Protein AF-A0A4V5MRR2-F1 (afdb_monomer_lite)

Organism: NCBI:txid2571148

pLDDT: mean 79.52, std 16.12, range [27.53, 94.06]

Secondary structure (DSSP, 8-state):
-----------TTSTTT-TT-EEEEEEEETTT--HHHHHHHHHHH-TT-SEEEEEE-TTS-EEEEEEETTTEEE-TTT-HHHHHHHHHHHHSS---GGG--HHHHHHHHHHHH-SEEEEEEEE-

Foldseek 3Di:
DDQLPEDQDDDPVVCVVCVPKDKDWDKDFLQPDDDQRLQQLLQSLQPPFNYKYQDADPVQHGDFIATPPVRDTGDCQPPLVSQQSSCCRQVVDGDDSVQRHPNSSSVSSCVRANRMDIDIGMDD

Sequence (124 aa):
MPPAHAVTSYPLHIQSFHPNLRAVEKEWDTEQLDGPYLDFVLACLTDAFDKVVLAHDAALKPAFVIVRPLGLIWDPRHNPEQAKLAVKCIAGCECEEHDLDIKALRNLVRSRMGPVCSIPAYEH

Radius of gyration: 14.65 Å; chains: 1; bounding box: 32×31×38 Å

Structure (mmCIF, N/CA/C/O backbone):
data_AF-A0A4V5MRR2-F1
#
_entry.id   AF-A0A4V5MRR2-F1
#
loop_
_atom_site.group_PDB
_atom_site.id
_atom_site.type_symbol
_atom_site.label_atom_id
_atom_site.label_alt_id
_atom_site.label_comp_id
_atom_site.label_asym_id
_atom_site.label_entity_id
_atom_site.label_seq_id
_atom_site.pdbx_PDB_ins_code
_atom_site.Cartn_x
_atom_site.Cartn_y
_atom_site.Cartn_z
_atom_site.occupancy
_atom_site.B_iso_or_equiv
_atom_site.auth_seq_id
_atom_site.auth_comp_id
_atom_site.auth_asym_id
_atom_site.auth_atom_id
_atom_site.pdbx_PDB_model_num
ATOM 1 N N . MET A 1 1 ? -16.280 -11.540 3.129 1.00 28.30 1 MET A N 1
ATOM 2 C CA . MET A 1 1 ? -15.965 -10.927 1.820 1.00 28.30 1 MET A CA 1
ATOM 3 C C . MET A 1 1 ? -14.687 -11.577 1.313 1.00 28.30 1 MET A C 1
ATOM 5 O O . MET A 1 1 ? -13.845 -11.872 2.157 1.00 28.30 1 MET A O 1
ATOM 9 N N . PRO A 1 2 ? -14.562 -11.915 0.018 1.00 27.53 2 PRO A N 1
ATOM 10 C CA . PRO A 1 2 ? -13.304 -12.446 -0.499 1.00 27.53 2 PRO A CA 1
ATOM 11 C C . PRO A 1 2 ? -12.219 -11.357 -0.395 1.00 27.53 2 PRO A C 1
ATOM 13 O O . PRO A 1 2 ? -12.561 -10.176 -0.477 1.00 27.53 2 PRO A O 1
ATOM 16 N N . PRO A 1 3 ? -10.943 -11.718 -0.174 1.00 38.91 3 PRO A N 1
ATOM 17 C CA . PRO A 1 3 ? -9.866 -10.737 -0.130 1.00 38.91 3 PRO A CA 1
ATOM 18 C C . PRO A 1 3 ? -9.756 -10.040 -1.490 1.00 38.91 3 PRO A C 1
ATOM 20 O O . PRO A 1 3 ? -9.870 -10.691 -2.531 1.00 38.91 3 PRO A O 1
ATOM 23 N N . ALA A 1 4 ? -9.526 -8.726 -1.484 1.00 44.03 4 ALA A N 1
ATOM 24 C CA . ALA A 1 4 ? -9.116 -8.008 -2.682 1.00 44.03 4 ALA A CA 1
ATOM 25 C C . ALA A 1 4 ? -7.838 -8.680 -3.201 1.00 44.03 4 ALA A C 1
ATOM 27 O O . ALA A 1 4 ? -6.786 -8.625 -2.565 1.00 44.03 4 ALA A O 1
ATOM 28 N N . HIS A 1 5 ? -7.935 -9.402 -4.316 1.00 43.78 5 HIS A N 1
ATOM 29 C CA . HIS A 1 5 ? -6.772 -10.055 -4.898 1.00 43.78 5 HIS A CA 1
ATOM 30 C C . HIS A 1 5 ? -5.836 -8.957 -5.413 1.00 43.78 5 HIS A C 1
ATOM 32 O O . HIS A 1 5 ? -6.134 -8.289 -6.406 1.00 43.78 5 HIS A O 1
ATOM 38 N N . ALA A 1 6 ? -4.714 -8.748 -4.719 1.00 50.38 6 ALA A N 1
ATOM 39 C CA . ALA A 1 6 ? -3.629 -7.910 -5.200 1.00 50.38 6 ALA A CA 1
ATOM 40 C C . ALA A 1 6 ? -3.146 -8.485 -6.535 1.00 50.38 6 ALA A C 1
ATOM 42 O O . ALA A 1 6 ? -2.621 -9.596 -6.598 1.00 50.38 6 ALA A O 1
ATOM 43 N N . VAL A 1 7 ? -3.367 -7.750 -7.624 1.00 46.62 7 VAL A N 1
ATOM 44 C CA . VAL A 1 7 ? -2.897 -8.176 -8.939 1.00 46.62 7 VAL A CA 1
ATOM 45 C C . VAL A 1 7 ? -1.606 -7.437 -9.217 1.00 46.62 7 VAL A C 1
ATOM 47 O O . VAL A 1 7 ? -1.606 -6.268 -9.604 1.00 46.62 7 VAL A O 1
ATOM 50 N N . THR A 1 8 ? -0.501 -8.155 -9.085 1.00 50.03 8 THR A N 1
ATOM 51 C CA . THR A 1 8 ? 0.798 -7.773 -9.637 1.00 50.03 8 THR A CA 1
ATOM 52 C C . THR A 1 8 ? 0.788 -8.055 -11.129 1.00 50.03 8 THR A C 1
ATOM 54 O O . THR A 1 8 ? 1.416 -8.979 -11.639 1.00 50.03 8 THR A O 1
ATOM 57 N N . SER A 1 9 ? -0.039 -7.315 -11.867 1.00 43.97 9 SER A N 1
ATOM 58 C CA . SER A 1 9 ? -0.091 -7.495 -13.312 1.00 43.97 9 SER A CA 1
ATOM 59 C C . SER A 1 9 ? 1.233 -7.031 -13.897 1.00 43.97 9 SER A C 1
ATOM 61 O O . SER A 1 9 ? 1.516 -5.834 -13.896 1.00 43.97 9 SER A O 1
ATOM 63 N N . TYR A 1 10 ? 1.997 -7.984 -14.426 1.00 49.28 10 TYR A N 1
ATOM 64 C CA . TYR A 1 10 ? 3.094 -7.746 -15.350 1.00 49.28 10 TYR A CA 1
ATOM 65 C C . TYR A 1 10 ? 2.601 -6.850 -16.494 1.00 49.28 10 TYR A C 1
ATOM 67 O O . TYR A 1 10 ? 1.714 -7.264 -17.249 1.00 49.28 10 TYR A O 1
ATOM 75 N N . PRO A 1 11 ? 3.139 -5.636 -16.680 1.00 46.94 11 PRO A N 1
ATOM 76 C CA . PRO A 1 11 ? 2.921 -4.917 -17.922 1.00 46.94 11 PRO A CA 1
ATOM 77 C C . PRO A 1 11 ? 3.536 -5.747 -19.058 1.00 46.94 11 PRO A C 1
ATOM 79 O O . PRO A 1 11 ? 4.714 -6.096 -19.002 1.00 46.94 11 PRO A O 1
ATOM 82 N N . LEU A 1 12 ? 2.752 -6.057 -20.096 1.00 44.06 12 LEU A N 1
ATOM 83 C CA . LEU A 1 12 ? 3.159 -6.864 -21.263 1.00 44.06 12 LEU A CA 1
ATOM 84 C C . LEU A 1 12 ? 4.488 -6.410 -21.906 1.00 44.06 12 LEU A C 1
ATOM 86 O O . LEU A 1 12 ? 5.210 -7.229 -22.462 1.00 44.06 12 LEU A O 1
ATOM 90 N N . HIS A 1 13 ? 4.848 -5.129 -21.782 1.00 45.84 13 HIS A N 1
ATOM 91 C CA . HIS A 1 13 ? 6.105 -4.576 -22.295 1.00 45.84 13 HIS A CA 1
ATOM 92 C C . HIS A 1 13 ? 7.367 -5.003 -21.520 1.00 45.84 13 HIS A C 1
ATOM 94 O O . HIS A 1 13 ? 8.463 -4.865 -22.055 1.00 45.84 13 HIS A O 1
ATOM 100 N N . ILE A 1 14 ? 7.255 -5.524 -20.293 1.00 49.47 14 ILE A N 1
ATOM 101 C CA . ILE A 1 14 ? 8.419 -5.882 -19.458 1.00 49.47 14 ILE A CA 1
ATOM 102 C C . ILE A 1 14 ? 9.016 -7.241 -19.855 1.00 49.47 14 ILE A C 1
ATOM 104 O O . ILE A 1 14 ? 10.224 -7.431 -19.726 1.00 49.47 14 ILE A O 1
ATOM 108 N N . GLN A 1 15 ? 8.227 -8.157 -20.429 1.00 49.66 15 GLN A N 1
ATOM 109 C CA . GLN A 1 15 ? 8.714 -9.486 -20.836 1.00 49.66 15 GLN A CA 1
ATOM 110 C C . GLN A 1 15 ? 9.807 -9.431 -21.915 1.00 49.66 15 GLN A C 1
ATOM 112 O O . GLN A 1 15 ? 10.695 -10.279 -21.924 1.00 49.66 15 GLN A O 1
ATOM 117 N N . SER A 1 16 ? 9.789 -8.425 -22.794 1.00 54.06 16 SER A N 1
ATOM 118 C CA . SER A 1 16 ? 10.821 -8.251 -23.825 1.00 54.06 16 SER A CA 1
ATOM 119 C C . SER A 1 16 ? 12.124 -7.630 -23.307 1.00 54.06 16 SER A C 1
ATOM 121 O O . SER A 1 16 ? 13.163 -7.835 -23.927 1.00 54.06 16 SER A O 1
ATOM 123 N N . PHE A 1 17 ? 12.094 -6.898 -22.186 1.00 57.12 17 PHE A N 1
ATOM 124 C CA . PHE A 1 17 ? 13.279 -6.236 -21.615 1.00 57.12 17 PHE A CA 1
ATOM 125 C C . PHE A 1 17 ? 13.870 -6.974 -20.401 1.00 57.12 17 PHE A C 1
ATOM 127 O O . PHE A 1 17 ? 15.073 -6.889 -20.172 1.00 57.12 17 PHE A O 1
ATOM 134 N N . HIS A 1 18 ? 13.063 -7.737 -19.654 1.00 64.25 18 HIS A N 1
ATOM 135 C CA . HIS A 1 18 ? 13.493 -8.480 -18.464 1.00 64.25 18 HIS A CA 1
ATOM 136 C C . HIS A 1 18 ? 13.036 -9.954 -18.542 1.00 64.25 18 HIS A C 1
ATOM 138 O O . HIS A 1 18 ? 12.099 -10.352 -17.849 1.00 64.25 18 HIS A O 1
ATOM 144 N N . PRO A 1 19 ? 13.689 -10.796 -19.367 1.00 64.38 19 PRO A N 1
ATOM 145 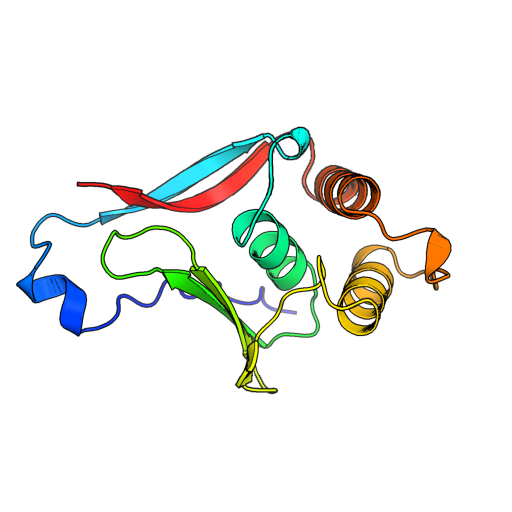C CA . PRO A 1 19 ? 13.245 -12.170 -19.636 1.00 64.38 19 PRO A CA 1
ATOM 146 C C . PRO A 1 19 ? 13.311 -13.111 -18.420 1.00 64.38 19 PRO A C 1
ATOM 148 O O . PRO A 1 19 ? 12.624 -14.128 -18.401 1.00 64.38 19 PRO A O 1
ATOM 151 N N . ASN A 1 20 ? 14.102 -12.768 -17.397 1.00 72.06 20 ASN A N 1
ATOM 152 C CA . ASN A 1 20 ? 14.234 -13.548 -16.160 1.00 72.06 20 ASN A CA 1
ATOM 153 C C . ASN A 1 20 ? 13.429 -12.976 -14.986 1.00 72.06 20 ASN A C 1
ATOM 155 O O . ASN A 1 20 ? 13.552 -13.477 -13.874 1.00 72.06 20 ASN A O 1
ATOM 159 N N . LEU A 1 21 ? 12.610 -11.942 -15.208 1.00 71.12 21 LEU A N 1
ATOM 160 C CA . LEU A 1 21 ? 11.910 -11.282 -14.114 1.00 71.12 21 LEU A CA 1
ATOM 161 C C . LEU A 1 21 ? 10.855 -12.184 -13.476 1.00 71.12 21 LEU A C 1
ATOM 163 O O . LEU A 1 21 ? 9.935 -12.664 -14.146 1.00 71.12 21 LEU A O 1
ATOM 167 N N . ARG A 1 22 ? 10.941 -12.358 -12.160 1.00 74.19 22 ARG A N 1
ATOM 168 C CA . ARG A 1 22 ? 9.981 -13.136 -11.371 1.00 74.19 22 ARG A CA 1
ATOM 169 C C . ARG A 1 22 ? 9.305 -12.238 -10.350 1.00 74.19 22 ARG A C 1
ATOM 171 O O . ARG A 1 22 ? 9.954 -11.413 -9.716 1.00 74.19 22 ARG A O 1
ATOM 178 N N . ALA A 1 23 ? 7.995 -12.403 -10.209 1.00 73.12 23 ALA A N 1
ATOM 179 C CA . ALA A 1 23 ? 7.261 -11.837 -9.095 1.00 73.12 23 ALA A CA 1
ATOM 180 C C . ALA A 1 23 ? 7.524 -12.719 -7.875 1.00 73.12 23 ALA A C 1
ATOM 182 O O . ALA A 1 23 ? 7.352 -13.940 -7.938 1.00 73.12 23 ALA A O 1
ATOM 183 N N . VAL A 1 24 ? 7.954 -12.094 -6.791 1.00 77.38 24 VAL A N 1
ATOM 184 C CA . VAL A 1 24 ? 8.207 -12.742 -5.506 1.00 77.38 24 VAL A CA 1
ATOM 185 C C . VAL A 1 24 ? 7.456 -11.989 -4.418 1.00 77.38 24 VAL A C 1
ATOM 187 O O . VAL A 1 24 ? 7.185 -10.796 -4.555 1.00 77.38 24 VAL A O 1
ATOM 190 N N . GLU A 1 25 ? 7.122 -12.670 -3.330 1.00 78.50 25 GLU A N 1
ATOM 191 C CA . GLU A 1 25 ? 6.696 -11.995 -2.107 1.00 78.50 25 GLU A CA 1
ATOM 192 C C . GLU A 1 25 ? 7.921 -11.738 -1.240 1.00 78.50 25 GLU A C 1
ATOM 194 O O . GLU A 1 25 ? 8.716 -12.646 -0.988 1.00 78.50 25 GLU A O 1
ATOM 199 N N . LYS A 1 26 ? 8.084 -10.489 -0.806 1.00 82.69 26 LYS A N 1
ATOM 200 C CA . LYS A 1 26 ? 9.178 -10.084 0.068 1.00 82.69 26 LYS A CA 1
ATOM 201 C C . LYS A 1 26 ? 8.623 -9.526 1.364 1.00 82.69 26 LYS A C 1
ATOM 203 O O . LYS A 1 26 ? 7.654 -8.769 1.358 1.00 82.69 26 LYS A O 1
ATOM 208 N N . GLU A 1 27 ? 9.266 -9.881 2.464 1.00 88.94 27 GLU A N 1
ATOM 209 C CA . GLU A 1 27 ? 8.950 -9.337 3.776 1.00 88.94 27 GLU A CA 1
ATOM 210 C C . GLU A 1 27 ? 9.538 -7.934 3.944 1.00 88.94 27 GLU A C 1
ATOM 212 O O . GLU A 1 27 ? 10.701 -7.677 3.617 1.00 88.94 27 GLU A O 1
ATOM 217 N N . TRP A 1 28 ? 8.720 -7.029 4.471 1.00 88.88 28 TRP A N 1
ATOM 218 C CA . TRP A 1 28 ? 9.071 -5.650 4.778 1.00 88.88 28 TRP A CA 1
ATOM 219 C C . TRP A 1 28 ? 8.738 -5.326 6.230 1.00 88.88 28 TRP A C 1
ATOM 221 O O . TRP A 1 28 ? 7.652 -5.653 6.714 1.00 88.88 28 TRP A O 1
ATOM 231 N N . ASP A 1 29 ? 9.654 -4.627 6.901 1.00 93.00 29 ASP A N 1
ATOM 232 C CA . ASP A 1 29 ? 9.399 -4.016 8.204 1.00 93.00 29 ASP A CA 1
ATOM 233 C C . ASP A 1 29 ? 8.401 -2.862 8.044 1.00 93.00 29 ASP A C 1
ATOM 235 O O . ASP A 1 29 ? 8.647 -1.891 7.322 1.00 93.00 29 ASP A O 1
ATOM 239 N N . THR A 1 30 ? 7.272 -2.973 8.739 1.00 90.62 30 THR A N 1
ATOM 240 C CA . THR A 1 30 ? 6.185 -1.984 8.713 1.00 90.62 30 THR A CA 1
ATOM 241 C C . THR A 1 30 ? 6.615 -0.590 9.172 1.00 90.62 30 THR A C 1
ATOM 243 O O . THR A 1 30 ? 6.043 0.398 8.710 1.00 90.62 30 THR A O 1
ATOM 246 N N . GLU A 1 31 ? 7.642 -0.472 10.020 1.00 89.75 31 GLU A N 1
ATOM 247 C CA . GLU A 1 31 ? 8.176 0.831 10.456 1.00 89.75 31 GLU A CA 1
ATOM 248 C C . GLU A 1 31 ? 8.997 1.534 9.366 1.00 89.75 31 GLU A C 1
ATOM 250 O O . GLU A 1 31 ? 9.137 2.763 9.376 1.00 89.75 31 GLU A O 1
ATOM 255 N N . GLN A 1 32 ? 9.506 0.761 8.406 1.00 89.19 32 GLN A N 1
ATOM 256 C CA . GLN A 1 32 ? 10.347 1.233 7.306 1.00 89.19 32 GLN A CA 1
ATOM 257 C C . GLN A 1 32 ? 9.571 1.391 5.995 1.00 89.19 32 GLN A C 1
ATOM 259 O O . GLN A 1 32 ? 10.142 1.838 5.000 1.00 89.19 32 GLN A O 1
ATOM 264 N N . LEU A 1 33 ? 8.276 1.053 5.979 1.00 89.44 33 LEU A N 1
ATOM 265 C CA . LEU A 1 33 ? 7.433 1.240 4.805 1.00 89.44 33 LEU A CA 1
ATOM 266 C C . LEU A 1 33 ? 7.315 2.714 4.455 1.00 89.44 33 LEU A C 1
ATOM 268 O O . LEU A 1 33 ? 6.802 3.524 5.224 1.00 89.44 33 LEU A O 1
ATOM 272 N N . ASP A 1 34 ? 7.727 3.051 3.248 1.00 88.81 34 ASP A N 1
ATOM 273 C CA . ASP A 1 34 ? 7.613 4.398 2.723 1.00 88.81 34 ASP A CA 1
ATOM 274 C C . ASP A 1 34 ? 7.259 4.357 1.244 1.00 88.81 34 ASP A C 1
ATOM 276 O O . ASP A 1 34 ? 7.238 3.294 0.609 1.00 88.81 34 ASP A O 1
ATOM 280 N N . GLY A 1 35 ? 6.992 5.526 0.679 1.00 91.62 35 GLY A N 1
ATOM 281 C CA . GLY A 1 35 ? 6.751 5.608 -0.745 1.00 91.62 35 GLY A CA 1
ATOM 282 C C . GLY A 1 35 ? 5.477 4.861 -1.162 1.00 91.62 35 GLY A C 1
ATOM 283 O O . GLY A 1 35 ? 4.574 4.620 -0.353 1.00 91.62 35 GLY A O 1
ATOM 284 N N . PRO A 1 36 ? 5.445 4.414 -2.424 1.00 91.44 36 PRO A N 1
ATOM 285 C CA . PRO A 1 36 ? 4.335 3.637 -2.965 1.00 91.44 36 PRO A CA 1
ATOM 286 C C . PRO A 1 36 ? 4.103 2.291 -2.266 1.00 91.44 36 PRO A C 1
ATOM 288 O O . PRO A 1 36 ? 3.020 1.727 -2.396 1.00 91.44 36 PRO A O 1
ATOM 291 N N . TYR A 1 37 ? 5.078 1.761 -1.515 1.00 91.38 37 TYR A N 1
ATOM 292 C CA . TYR A 1 37 ? 4.867 0.544 -0.726 1.00 91.38 37 TYR A CA 1
ATOM 293 C C . TYR A 1 37 ? 3.936 0.787 0.461 1.00 91.38 37 TYR A C 1
ATOM 295 O O . TYR A 1 37 ? 3.041 -0.023 0.701 1.00 91.38 37 TYR A O 1
ATOM 303 N N . LEU A 1 38 ? 4.096 1.912 1.167 1.00 93.56 38 LEU A N 1
ATOM 304 C CA . LEU A 1 38 ? 3.169 2.288 2.235 1.00 93.56 38 LEU A CA 1
ATOM 305 C C . LEU A 1 38 ? 1.756 2.506 1.673 1.00 93.56 38 LEU A C 1
ATOM 307 O O . LEU A 1 38 ? 0.793 1.954 2.204 1.00 93.56 38 LEU A O 1
ATOM 311 N N . ASP A 1 39 ? 1.644 3.235 0.559 1.00 93.75 39 ASP A N 1
ATOM 312 C CA . ASP A 1 39 ? 0.359 3.489 -0.110 1.00 93.75 39 ASP A CA 1
ATOM 313 C C . ASP A 1 39 ? -0.328 2.188 -0.531 1.00 93.75 39 ASP A C 1
ATOM 315 O O . ASP A 1 39 ? -1.544 2.043 -0.394 1.00 93.75 39 ASP A O 1
ATOM 319 N N . PHE A 1 40 ? 0.452 1.224 -1.023 1.00 92.06 40 PHE A N 1
ATOM 320 C CA . PHE A 1 40 ? -0.057 -0.059 -1.488 1.00 92.06 40 PHE A CA 1
ATOM 321 C C . PHE A 1 40 ? -0.626 -0.886 -0.346 1.00 92.06 40 PHE A C 1
ATOM 323 O O . PHE A 1 40 ? -1.727 -1.418 -0.466 1.00 92.06 40 PHE A O 1
ATOM 330 N N . VAL A 1 41 ? 0.091 -0.968 0.776 1.00 92.31 41 VAL A N 1
ATOM 331 C CA . VAL A 1 41 ? -0.398 -1.703 1.946 1.00 92.31 41 VAL A CA 1
ATOM 332 C C . VAL A 1 41 ? -1.656 -1.044 2.505 1.00 92.31 41 VAL A C 1
ATOM 334 O O . VAL A 1 41 ? -2.627 -1.742 2.792 1.00 92.31 41 VAL A O 1
ATOM 337 N N . LEU A 1 42 ? -1.692 0.290 2.578 1.00 93.38 42 LEU A N 1
ATOM 338 C CA . LEU A 1 42 ? -2.902 1.022 2.964 1.00 93.38 42 LEU A CA 1
ATOM 339 C C . LEU A 1 42 ? -4.073 0.716 2.024 1.00 93.38 42 LEU A C 1
ATOM 341 O O . LEU A 1 42 ? -5.178 0.471 2.502 1.00 93.38 42 LEU A O 1
ATOM 345 N N . ALA A 1 43 ? -3.847 0.675 0.709 1.00 92.56 43 ALA A N 1
ATOM 346 C CA . ALA A 1 43 ? -4.883 0.310 -0.255 1.00 92.56 43 ALA A CA 1
ATOM 347 C C . ALA A 1 43 ? -5.369 -1.132 -0.061 1.00 92.56 43 ALA A C 1
ATOM 349 O O . ALA A 1 43 ? -6.569 -1.368 -0.068 1.00 92.56 43 ALA A O 1
ATOM 350 N N . CYS A 1 44 ? -4.467 -2.091 0.155 1.00 89.69 44 CYS A N 1
ATOM 351 C CA . CYS A 1 44 ? -4.832 -3.491 0.393 1.00 89.69 44 CYS A CA 1
ATOM 352 C C . CYS A 1 44 ? -5.628 -3.688 1.693 1.00 89.69 44 CYS A C 1
ATOM 354 O O . CYS A 1 44 ? -6.491 -4.560 1.754 1.00 89.69 44 CYS A O 1
ATOM 356 N N . LEU A 1 45 ? -5.345 -2.889 2.726 1.00 90.88 45 LEU A N 1
ATOM 357 C CA . LEU A 1 45 ? -6.104 -2.888 3.981 1.00 90.88 45 LEU A CA 1
ATOM 358 C C . LEU A 1 45 ? -7.424 -2.112 3.875 1.00 90.88 45 LEU A C 1
ATOM 360 O O . LEU A 1 45 ? -8.321 -2.319 4.690 1.00 90.88 45 LEU A O 1
ATOM 364 N N . THR A 1 46 ? -7.543 -1.225 2.888 1.00 90.38 46 THR A N 1
ATOM 365 C CA . THR A 1 46 ? -8.778 -0.504 2.586 1.00 90.38 46 THR A CA 1
ATOM 366 C C . THR A 1 46 ? -9.699 -1.436 1.803 1.00 90.38 46 THR A C 1
ATOM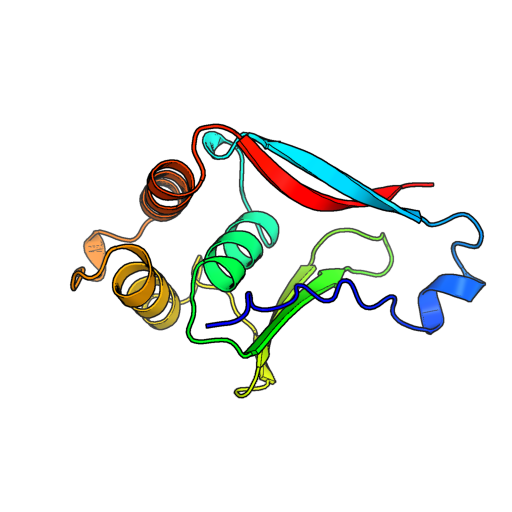 368 O O . THR A 1 46 ? -9.587 -1.595 0.589 1.00 90.38 46 THR A O 1
ATOM 371 N N . ASP A 1 47 ? -10.644 -2.049 2.505 1.00 83.19 47 ASP A N 1
ATOM 372 C CA . ASP A 1 47 ? -11.615 -3.011 1.968 1.00 83.19 47 ASP A CA 1
ATOM 373 C C . ASP A 1 47 ? -12.622 -2.424 0.956 1.00 83.19 47 ASP A C 1
ATOM 375 O O . ASP A 1 47 ? -13.452 -3.150 0.410 1.00 83.19 47 ASP A O 1
ATOM 379 N N . ALA A 1 48 ? -12.526 -1.125 0.660 1.00 84.44 48 ALA A N 1
ATOM 380 C CA . ALA A 1 48 ? -13.339 -0.429 -0.333 1.00 84.44 48 ALA A CA 1
ATOM 381 C C . ALA A 1 48 ? -12.899 -0.670 -1.791 1.00 84.44 48 ALA A C 1
ATOM 383 O O . ALA A 1 48 ? -13.590 -0.225 -2.712 1.00 84.44 48 ALA A O 1
ATOM 384 N N . PHE A 1 49 ? -11.752 -1.320 -2.024 1.00 86.56 49 PHE A N 1
ATOM 385 C CA . PHE A 1 49 ? -11.203 -1.504 -3.368 1.00 86.56 49 PHE A CA 1
ATOM 386 C C . PHE A 1 49 ? -11.315 -2.944 -3.861 1.00 86.56 49 PHE A C 1
ATOM 388 O O . PHE A 1 49 ? -10.775 -3.873 -3.268 1.00 86.56 49 PHE A O 1
ATOM 395 N N . ASP A 1 50 ? -11.922 -3.114 -5.035 1.00 84.94 50 ASP A N 1
ATOM 396 C CA . ASP A 1 50 ? -12.048 -4.423 -5.689 1.00 84.94 50 ASP A CA 1
ATOM 397 C C . ASP A 1 50 ? -10.703 -4.929 -6.227 1.00 84.94 50 ASP A C 1
ATOM 399 O O . ASP A 1 50 ? -10.471 -6.131 -6.374 1.00 84.94 50 ASP A O 1
ATOM 403 N N . LYS A 1 51 ? -9.821 -3.995 -6.598 1.00 84.56 51 LYS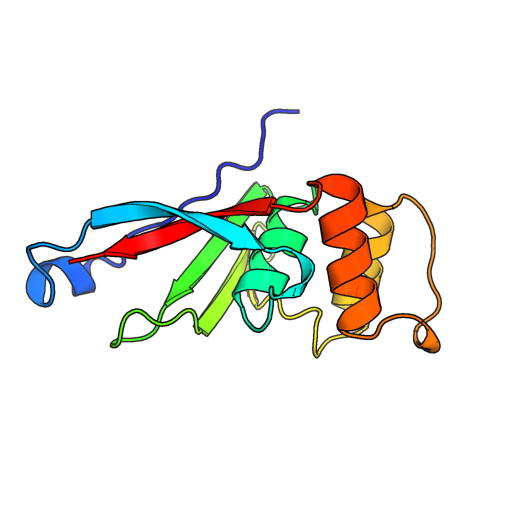 A N 1
ATOM 404 C CA . LYS A 1 51 ? -8.505 -4.290 -7.164 1.00 84.56 51 LYS A CA 1
ATOM 405 C C . LYS A 1 51 ? -7.510 -3.210 -6.779 1.00 84.56 51 LYS A C 1
ATOM 407 O O . LYS A 1 51 ? -7.772 -2.027 -6.998 1.00 84.56 51 LYS A O 1
ATOM 412 N N . VAL A 1 52 ? -6.342 -3.648 -6.324 1.00 86.75 52 VAL A N 1
ATOM 413 C CA . VAL A 1 52 ? -5.184 -2.805 -6.016 1.00 86.75 52 VAL A CA 1
ATOM 414 C C . VAL A 1 52 ? -4.015 -3.236 -6.900 1.00 86.75 52 VAL A C 1
ATOM 416 O O . VAL A 1 52 ? -3.748 -4.432 -7.050 1.00 86.75 52 VAL A O 1
ATOM 419 N N . VAL A 1 53 ? -3.342 -2.267 -7.520 1.00 85.62 53 VAL A N 1
ATOM 420 C CA . VAL A 1 53 ? -2.192 -2.490 -8.406 1.00 85.62 53 VAL A CA 1
ATOM 421 C C . VAL A 1 53 ? -1.037 -1.594 -7.976 1.00 85.62 53 VAL A C 1
ATOM 423 O O . VAL A 1 53 ? -1.181 -0.373 -7.965 1.00 85.62 53 VAL A O 1
ATOM 426 N N . LEU A 1 54 ? 0.118 -2.196 -7.683 1.00 86.00 54 LEU A N 1
ATOM 427 C CA . LEU A 1 54 ? 1.380 -1.479 -7.499 1.00 86.00 54 LEU A CA 1
ATOM 428 C C . LEU A 1 54 ? 2.060 -1.286 -8.859 1.00 86.00 54 LEU A C 1
ATOM 430 O O . LEU A 1 54 ? 2.609 -2.231 -9.436 1.00 86.00 54 LEU A O 1
ATOM 434 N N . ALA A 1 55 ? 1.993 -0.071 -9.397 1.00 83.75 55 ALA A N 1
ATOM 435 C CA . ALA A 1 55 ? 2.647 0.272 -10.652 1.00 83.75 55 ALA A CA 1
ATOM 436 C C . ALA A 1 55 ? 4.144 0.506 -10.423 1.00 83.75 55 ALA A C 1
ATOM 438 O O . ALA A 1 55 ? 4.549 1.087 -9.415 1.00 83.75 55 ALA A O 1
ATOM 439 N N . HIS A 1 56 ? 4.956 0.065 -11.381 1.00 82.69 56 HIS A N 1
ATOM 440 C CA . HIS A 1 56 ? 6.407 0.203 -11.348 1.00 82.69 56 HIS A CA 1
ATOM 441 C C . HIS A 1 56 ? 6.892 0.967 -12.582 1.00 82.69 56 HIS A C 1
ATOM 443 O O . HIS A 1 56 ? 6.257 0.912 -13.639 1.00 82.69 56 HIS A O 1
ATOM 449 N N . ASP A 1 57 ? 8.001 1.687 -12.440 1.00 80.88 57 ASP A N 1
ATOM 450 C CA . ASP A 1 57 ? 8.665 2.371 -13.546 1.00 80.88 57 ASP A CA 1
ATOM 451 C C . ASP A 1 57 ? 9.469 1.399 -14.436 1.00 80.88 57 ASP A C 1
ATOM 453 O O . ASP A 1 57 ? 9.514 0.187 -14.210 1.00 80.88 57 ASP A O 1
ATOM 457 N N . ALA A 1 58 ? 10.126 1.934 -15.469 1.00 75.19 58 ALA A N 1
ATOM 458 C CA . ALA A 1 58 ? 10.967 1.147 -16.375 1.00 75.19 58 ALA A CA 1
ATOM 459 C C . ALA A 1 58 ? 12.193 0.513 -15.685 1.00 75.19 58 ALA A C 1
ATOM 461 O O . ALA A 1 58 ? 12.777 -0.418 -16.229 1.00 75.19 58 ALA A O 1
ATOM 462 N N . ALA A 1 59 ? 12.581 1.005 -14.505 1.00 77.56 59 ALA A N 1
ATOM 463 C CA . ALA A 1 59 ? 13.642 0.442 -13.675 1.00 77.56 59 ALA A CA 1
ATOM 464 C C . ALA A 1 59 ? 13.102 -0.546 -12.624 1.00 77.56 59 ALA A C 1
ATOM 466 O O . ALA A 1 59 ? 13.850 -0.942 -11.728 1.00 77.56 59 ALA A O 1
ATOM 467 N N . LEU A 1 60 ? 11.825 -0.938 -12.727 1.00 76.00 60 LEU A N 1
ATOM 468 C CA . LEU A 1 60 ? 11.131 -1.837 -11.803 1.00 76.00 60 LEU A CA 1
ATOM 469 C C . LEU A 1 60 ? 11.061 -1.308 -10.367 1.00 76.00 60 LEU A C 1
ATOM 471 O O . LEU A 1 60 ? 10.903 -2.084 -9.424 1.00 76.00 60 LEU A O 1
ATOM 475 N N . LYS A 1 61 ? 11.149 0.010 -10.181 1.00 80.94 61 LYS A N 1
ATOM 476 C CA . LYS A 1 61 ? 10.910 0.640 -8.883 1.00 80.94 61 LYS A CA 1
ATOM 477 C C . LYS A 1 61 ? 9.426 0.964 -8.742 1.00 80.94 61 LYS A C 1
ATOM 479 O O . LYS A 1 61 ? 8.825 1.438 -9.707 1.00 80.94 61 LYS A O 1
ATOM 484 N N . PRO A 1 62 ? 8.819 0.743 -7.565 1.00 84.38 62 PRO A N 1
ATOM 485 C CA . PRO A 1 62 ? 7.450 1.171 -7.318 1.00 84.38 62 PRO A CA 1
ATOM 486 C C . PRO A 1 62 ? 7.305 2.672 -7.556 1.00 84.38 62 PRO A C 1
ATOM 488 O O . PRO A 1 62 ? 8.110 3.460 -7.058 1.00 84.38 62 PRO A O 1
ATOM 491 N N . ALA A 1 63 ? 6.275 3.056 -8.303 1.00 86.69 63 ALA A N 1
ATOM 492 C CA . ALA A 1 63 ? 6.040 4.438 -8.704 1.00 86.69 63 ALA A CA 1
ATOM 493 C C . ALA A 1 63 ? 4.757 5.004 -8.083 1.00 86.69 63 ALA A C 1
ATOM 495 O O . ALA A 1 63 ? 4.788 6.078 -7.493 1.00 86.69 63 ALA A O 1
ATOM 496 N N . PHE A 1 64 ? 3.637 4.286 -8.194 1.00 88.38 64 PHE A N 1
ATOM 497 C CA . PHE A 1 64 ? 2.340 4.712 -7.661 1.00 88.38 64 PHE A CA 1
ATOM 498 C C . PHE A 1 64 ? 1.377 3.527 -7.535 1.00 88.38 64 PHE A C 1
ATOM 500 O O . PHE A 1 64 ? 1.633 2.439 -8.056 1.00 88.38 64 PHE A O 1
ATOM 507 N N . VAL A 1 65 ? 0.251 3.744 -6.857 1.00 90.06 65 VAL A N 1
ATOM 508 C CA . VAL A 1 65 ? -0.787 2.729 -6.653 1.00 90.06 65 VAL A CA 1
ATOM 509 C C . VAL A 1 65 ? -2.035 3.104 -7.438 1.00 90.06 65 VAL A C 1
ATOM 511 O O . VAL A 1 65 ? -2.440 4.264 -7.456 1.00 90.06 65 VAL A O 1
ATOM 514 N N . ILE A 1 66 ? -2.651 2.124 -8.095 1.00 90.06 66 ILE A N 1
ATOM 515 C CA . ILE A 1 66 ? -3.926 2.288 -8.802 1.00 90.06 66 ILE A CA 1
ATOM 516 C C . ILE A 1 66 ? -4.978 1.419 -8.119 1.00 90.06 66 ILE A C 1
ATOM 518 O O . ILE A 1 66 ? -4.754 0.222 -7.915 1.00 90.06 66 ILE A O 1
ATOM 522 N N . VAL A 1 67 ? -6.142 2.000 -7.829 1.00 88.88 67 VAL A N 1
ATOM 523 C CA . VAL A 1 67 ? -7.268 1.307 -7.180 1.00 88.88 67 VAL A CA 1
ATOM 524 C C . VAL A 1 67 ? -8.524 1.293 -8.060 1.00 88.88 67 VAL A C 1
ATOM 526 O O . VAL A 1 67 ? -8.773 2.222 -8.832 1.00 88.88 67 VAL A O 1
ATOM 529 N N . ARG A 1 68 ? -9.337 0.233 -7.974 1.00 85.38 68 ARG A N 1
ATOM 530 C CA . ARG A 1 68 ? -10.647 0.103 -8.653 1.00 85.38 68 ARG A CA 1
ATOM 531 C C . ARG A 1 68 ? -11.796 -0.017 -7.641 1.00 85.38 68 ARG A C 1
ATOM 533 O O . ARG A 1 68 ? -11.542 -0.527 -6.554 1.00 85.38 68 ARG A O 1
ATOM 540 N N . PRO A 1 69 ? -13.025 0.432 -7.983 1.00 73.44 69 PRO A N 1
ATOM 541 C CA . PRO A 1 69 ? -13.527 0.799 -9.323 1.00 73.44 69 PRO A CA 1
ATOM 542 C C . PRO A 1 69 ? -13.139 2.197 -9.821 1.00 73.44 69 PRO A C 1
ATOM 544 O O . PRO A 1 69 ? -13.304 2.481 -11.003 1.00 73.44 69 PRO A O 1
ATOM 547 N N . LEU A 1 70 ? -12.592 3.053 -8.958 1.00 69.19 70 LEU A N 1
ATOM 548 C CA . LEU A 1 70 ? -12.376 4.468 -9.270 1.00 69.19 70 LEU A CA 1
ATOM 549 C C . LEU A 1 70 ? -11.337 4.716 -10.383 1.00 69.19 70 LEU A C 1
ATOM 551 O O . LEU A 1 70 ? -11.387 5.749 -11.041 1.00 69.19 70 LEU A O 1
ATOM 555 N N . GLY A 1 71 ? -10.397 3.787 -10.603 1.00 75.56 71 GLY A N 1
ATOM 556 C CA . GLY A 1 71 ? -9.308 3.959 -11.572 1.00 75.56 71 GLY A CA 1
ATOM 557 C C . GLY A 1 71 ? -8.342 5.087 -11.194 1.00 75.56 71 GLY A C 1
ATOM 558 O O . GLY A 1 71 ? -7.610 5.577 -12.049 1.00 75.56 71 GLY A O 1
ATOM 559 N N . LEU A 1 72 ? -8.370 5.513 -9.930 1.00 85.56 72 LEU A N 1
ATOM 560 C CA . LEU A 1 72 ? -7.623 6.654 -9.419 1.00 85.56 72 LEU A CA 1
ATOM 561 C C . LEU A 1 72 ? -6.230 6.242 -8.956 1.00 85.56 72 LEU A C 1
ATOM 563 O O . LEU A 1 72 ? -6.003 5.102 -8.539 1.00 85.56 72 LEU A O 1
ATOM 567 N N . ILE A 1 73 ? -5.325 7.219 -8.987 1.00 91.56 73 ILE A N 1
ATOM 568 C CA . ILE A 1 73 ? -4.046 7.138 -8.290 1.00 91.56 73 ILE A CA 1
ATOM 569 C C . ILE A 1 73 ? -4.320 7.268 -6.789 1.00 91.56 73 ILE A C 1
ATOM 571 O O . ILE A 1 73 ? -4.955 8.228 -6.338 1.00 91.56 73 ILE A O 1
ATOM 575 N N . TRP A 1 74 ? -3.856 6.276 -6.041 1.00 92.88 74 TRP A N 1
ATOM 576 C CA . TRP A 1 74 ? -3.907 6.225 -4.590 1.00 92.88 74 TRP A CA 1
ATOM 577 C C . TRP A 1 74 ? -2.556 6.661 -4.018 1.00 92.88 74 TRP A C 1
ATOM 579 O O . TRP A 1 74 ? -1.536 6.017 -4.262 1.00 92.88 74 TRP A O 1
ATOM 589 N N . ASP A 1 75 ? -2.567 7.779 -3.303 1.00 94.06 75 ASP A N 1
ATOM 590 C CA . ASP A 1 75 ? -1.420 8.460 -2.704 1.00 94.06 75 ASP A CA 1
ATOM 591 C C . ASP A 1 75 ? -1.838 9.168 -1.390 1.00 94.06 75 ASP A C 1
ATOM 593 O O . ASP A 1 75 ? -1.822 10.401 -1.288 1.00 94.06 75 ASP A O 1
ATOM 597 N N . PRO A 1 76 ? -2.265 8.409 -0.361 1.00 93.25 76 PRO A N 1
ATOM 598 C CA . PRO A 1 76 ? -2.708 8.960 0.921 1.00 93.25 76 PRO A CA 1
ATOM 599 C C . PRO A 1 76 ? -1.608 9.728 1.664 1.00 93.25 76 PRO A C 1
ATOM 601 O O . PRO A 1 76 ? -1.918 10.554 2.515 1.00 93.25 76 PRO A O 1
ATOM 604 N N . ARG A 1 77 ? -0.327 9.521 1.336 1.00 92.62 77 ARG A N 1
ATOM 605 C CA . ARG A 1 77 ? 0.781 10.296 1.922 1.00 92.62 77 ARG A CA 1
ATOM 606 C C . ARG A 1 77 ? 0.751 11.775 1.536 1.00 92.62 77 ARG A C 1
ATOM 608 O O . ARG A 1 77 ? 1.252 12.599 2.296 1.00 92.62 77 ARG A O 1
ATOM 615 N N . HIS A 1 78 ? 0.182 12.105 0.377 1.00 91.75 78 HIS A N 1
ATOM 616 C CA . HIS A 1 78 ? 0.100 13.482 -0.125 1.00 91.75 78 HIS A CA 1
ATOM 617 C C . HIS A 1 78 ? -1.342 13.964 -0.331 1.00 91.75 78 HIS A C 1
ATOM 619 O O . HIS A 1 78 ? -1.555 15.121 -0.694 1.00 91.75 78 HIS A O 1
ATOM 625 N N . ASN A 1 79 ? -2.337 13.102 -0.097 1.00 91.81 79 ASN A N 1
ATOM 626 C CA . ASN A 1 79 ? -3.752 13.425 -0.227 1.00 91.81 79 ASN A CA 1
ATOM 627 C C . ASN A 1 79 ? -4.509 13.149 1.091 1.00 91.81 79 ASN A C 1
ATOM 629 O O . ASN A 1 79 ? -4.858 11.995 1.365 1.00 91.81 79 ASN A O 1
ATOM 633 N N . PRO A 1 80 ? -4.819 14.195 1.885 1.00 90.75 80 PRO A N 1
ATOM 634 C CA . PRO A 1 80 ? -5.488 14.054 3.180 1.00 90.75 80 PRO A CA 1
ATOM 635 C C . PRO A 1 80 ? -6.837 13.331 3.117 1.00 90.75 80 PRO A C 1
ATOM 637 O O . PRO A 1 80 ? -7.158 12.550 4.009 1.00 90.75 80 PRO A O 1
ATOM 640 N N . GLU A 1 81 ? -7.616 13.523 2.051 1.00 90.56 81 GLU A N 1
ATOM 641 C CA . GLU A 1 81 ? -8.919 12.861 1.896 1.00 90.56 81 GLU A CA 1
ATOM 642 C C . GLU A 1 81 ? -8.768 11.346 1.715 1.00 90.56 81 GLU A C 1
ATOM 644 O O . GLU A 1 81 ? -9.538 10.558 2.269 1.00 90.56 81 GLU A O 1
ATOM 649 N N . GLN A 1 82 ? -7.731 10.917 0.994 1.00 92.50 82 GLN A N 1
ATOM 650 C CA . GLN A 1 82 ? -7.408 9.497 0.857 1.00 92.50 82 GLN A CA 1
ATOM 651 C C . GLN A 1 82 ? -6.856 8.918 2.166 1.00 92.50 82 GLN A C 1
ATOM 653 O O . GLN A 1 82 ? -7.228 7.805 2.539 1.00 92.50 82 GLN A O 1
ATOM 658 N N . ALA A 1 83 ? -6.038 9.674 2.906 1.00 92.44 83 ALA A N 1
ATOM 659 C CA . ALA A 1 83 ? -5.571 9.265 4.231 1.00 92.44 83 ALA A CA 1
ATOM 660 C C . ALA A 1 83 ? -6.738 9.054 5.207 1.00 92.44 83 ALA A C 1
ATOM 662 O O . ALA A 1 83 ? -6.808 8.013 5.863 1.00 92.44 83 ALA A O 1
ATOM 663 N N . LYS A 1 84 ? -7.697 9.990 5.257 1.00 91.38 84 LYS A N 1
ATOM 664 C CA . LYS A 1 84 ? -8.917 9.855 6.070 1.00 91.38 84 LYS A CA 1
ATOM 665 C C . LYS A 1 84 ? -9.725 8.628 5.682 1.00 91.38 84 LYS A C 1
ATOM 667 O O . LYS A 1 84 ? -10.174 7.902 6.564 1.00 91.38 84 LYS A O 1
ATOM 672 N N . LEU A 1 85 ? -9.905 8.386 4.381 1.00 90.62 85 LEU A N 1
ATOM 673 C CA . LEU A 1 85 ? -10.607 7.198 3.902 1.00 90.62 85 LEU A CA 1
ATOM 674 C C . LEU A 1 85 ? -9.909 5.921 4.384 1.00 90.62 85 LEU A C 1
ATOM 676 O O . LEU A 1 85 ? -10.574 5.037 4.920 1.00 90.62 85 LEU A O 1
ATOM 680 N N . ALA A 1 86 ? -8.580 5.856 4.260 1.00 91.50 86 ALA A N 1
ATOM 681 C CA . ALA A 1 86 ? -7.791 4.728 4.743 1.00 91.50 86 ALA A CA 1
ATOM 682 C C . ALA A 1 86 ? -8.001 4.516 6.248 1.00 91.50 86 ALA A C 1
ATOM 684 O O . ALA A 1 86 ? -8.335 3.418 6.679 1.00 91.50 86 ALA A O 1
ATOM 685 N N . VAL A 1 87 ? -7.873 5.568 7.058 1.00 91.62 87 VAL A N 1
ATOM 686 C CA . VAL A 1 87 ? -8.048 5.470 8.515 1.00 91.62 87 VAL A CA 1
ATOM 687 C C . VAL A 1 87 ? -9.466 5.051 8.879 1.00 91.62 87 VAL A C 1
ATOM 689 O O . VAL A 1 87 ? -9.643 4.148 9.693 1.00 91.62 87 VAL A O 1
ATOM 692 N N . LYS A 1 88 ? -10.479 5.630 8.234 1.00 90.94 88 LYS A N 1
ATOM 693 C CA . LYS A 1 88 ? -11.880 5.281 8.470 1.00 90.94 88 LYS A CA 1
ATOM 694 C C . LYS A 1 88 ? -12.164 3.814 8.161 1.00 90.94 88 LYS A C 1
ATOM 696 O O . LYS A 1 88 ? -12.772 3.138 8.986 1.00 90.94 88 LYS A O 1
ATOM 701 N N . CYS A 1 89 ? -11.707 3.311 7.017 1.00 89.94 89 CYS A N 1
ATOM 702 C CA . CYS A 1 89 ? -11.890 1.909 6.634 1.00 89.94 89 CYS A CA 1
ATOM 703 C C . CYS A 1 89 ? -11.083 0.961 7.531 1.00 89.94 89 CYS A C 1
ATOM 705 O O . CYS A 1 89 ? -11.580 -0.078 7.960 1.00 89.94 89 CYS A O 1
ATOM 707 N N . ILE A 1 90 ? -9.840 1.323 7.849 1.00 90.81 90 ILE A N 1
ATOM 708 C CA . ILE A 1 90 ? -8.912 0.428 8.536 1.00 90.81 90 ILE A CA 1
ATOM 709 C C . ILE A 1 90 ? -9.127 0.445 10.050 1.00 90.81 90 ILE A C 1
ATOM 711 O O . ILE A 1 90 ? -9.153 -0.621 10.655 1.00 90.81 90 ILE A O 1
ATOM 715 N N . ALA A 1 91 ? -9.254 1.606 10.687 1.00 88.62 91 ALA A N 1
ATOM 716 C CA . ALA A 1 91 ? -9.419 1.736 12.138 1.00 88.62 91 ALA A CA 1
ATOM 717 C C . ALA A 1 91 ? -10.892 1.793 12.581 1.00 88.62 91 ALA A C 1
ATOM 719 O O . ALA A 1 91 ? -11.183 1.526 13.745 1.00 88.62 91 ALA A O 1
ATOM 720 N N . GLY A 1 92 ? -11.825 2.110 11.676 1.00 85.38 92 GLY A N 1
ATOM 721 C CA . GLY A 1 92 ? -13.251 2.239 12.002 1.00 85.38 92 GLY A CA 1
ATOM 722 C C . GLY A 1 92 ? -13.611 3.532 12.744 1.00 85.38 92 GLY A C 1
ATOM 723 O O . GLY A 1 92 ? -14.702 3.622 13.303 1.00 85.38 92 GLY A O 1
ATOM 724 N N . CYS A 1 93 ? -12.713 4.520 12.776 1.00 79.25 93 CYS A N 1
ATOM 725 C CA . CYS A 1 93 ? -12.899 5.801 13.458 1.00 79.25 93 CYS A CA 1
ATOM 726 C C . CYS A 1 93 ? -12.738 6.986 12.498 1.00 79.25 93 CYS A C 1
ATOM 728 O O . CYS A 1 93 ? -12.055 6.889 11.479 1.00 79.25 93 CYS A O 1
ATOM 730 N N . GLU A 1 94 ? -13.354 8.119 12.834 1.00 76.25 94 GLU A N 1
ATOM 731 C CA . GLU A 1 94 ? -13.092 9.385 12.146 1.00 76.25 94 GLU A CA 1
ATOM 732 C C . GLU A 1 94 ? -11.841 10.035 12.757 1.00 76.25 94 GLU A C 1
ATOM 734 O O . GLU A 1 94 ? -11.693 10.066 13.978 1.00 76.25 94 GLU A O 1
ATOM 739 N N . CYS A 1 95 ? -10.920 10.493 11.906 1.00 70.25 95 CYS A N 1
ATOM 740 C CA . CYS A 1 95 ? -9.696 11.193 12.302 1.00 70.25 95 CYS A CA 1
ATOM 741 C C . CYS A 1 95 ? -9.682 12.596 11.693 1.00 70.25 95 CYS A C 1
ATOM 743 O O . CYS A 1 95 ? -10.068 12.777 10.535 1.00 70.25 95 CYS A O 1
ATOM 745 N N . GLU A 1 96 ? -9.199 13.567 12.465 1.00 69.62 96 GLU A N 1
ATOM 746 C CA . GLU A 1 96 ? -8.995 14.944 12.016 1.00 69.62 96 GLU A CA 1
ATOM 747 C C . GLU A 1 96 ? -7.742 15.052 11.126 1.00 69.62 96 GLU A C 1
ATOM 749 O O . GLU A 1 96 ? -6.787 14.288 11.266 1.00 69.62 96 GLU A O 1
ATOM 754 N N . GLU A 1 97 ? -7.718 16.023 10.204 1.00 61.09 97 GLU A N 1
ATOM 755 C CA . GLU A 1 97 ? -6.626 16.198 9.218 1.00 61.09 97 GLU A CA 1
ATOM 756 C C . GLU A 1 97 ? -5.237 16.363 9.840 1.00 61.09 97 GLU A C 1
ATOM 758 O O . GLU A 1 97 ? -4.238 15.969 9.243 1.00 61.09 97 GLU A O 1
ATOM 763 N N . HIS A 1 98 ? -5.173 16.951 11.034 1.00 57.72 98 HIS A N 1
ATOM 764 C CA . HIS A 1 98 ? -3.920 17.326 11.685 1.00 57.72 98 HIS A CA 1
ATOM 765 C C . HIS A 1 98 ? -3.199 16.129 12.331 1.00 57.72 98 HIS A C 1
ATOM 767 O O . HIS A 1 98 ? -2.046 16.269 12.735 1.00 57.72 98 HIS A O 1
ATOM 773 N N . ASP A 1 99 ? -3.844 14.957 12.373 1.00 62.66 99 ASP A N 1
ATOM 774 C CA . ASP A 1 99 ? -3.321 13.739 13.003 1.00 62.66 99 ASP A CA 1
ATOM 775 C C . ASP A 1 99 ? -2.730 12.734 11.993 1.00 62.66 99 ASP A C 1
ATOM 777 O O . ASP A 1 99 ? -2.222 11.679 12.382 1.00 62.66 99 ASP A O 1
ATOM 781 N N . LEU A 1 100 ? -2.797 13.030 10.689 1.00 76.50 100 LEU A N 1
ATOM 782 C CA . LEU A 1 100 ? -2.471 12.085 9.616 1.00 76.50 100 LEU A CA 1
ATOM 783 C C . LEU A 1 100 ? -1.126 12.405 8.955 1.00 76.50 100 LEU A C 1
ATOM 785 O O . LEU A 1 100 ? -1.061 12.834 7.805 1.00 76.50 100 LEU A O 1
ATOM 789 N N . ASP A 1 101 ? -0.036 12.167 9.686 1.00 87.81 101 ASP A N 1
ATOM 790 C CA . ASP A 1 101 ? 1.316 12.155 9.121 1.00 87.81 101 ASP A CA 1
ATOM 791 C C . ASP A 1 101 ? 1.736 10.745 8.643 1.00 87.81 101 ASP A C 1
ATOM 793 O O . ASP A 1 101 ? 1.076 9.731 8.895 1.00 87.81 101 ASP A O 1
ATOM 797 N N . ILE A 1 102 ? 2.872 10.653 7.940 1.00 90.50 102 ILE A N 1
ATOM 798 C CA . ILE A 1 102 ? 3.406 9.370 7.442 1.00 90.50 102 ILE A CA 1
ATOM 799 C C . ILE A 1 102 ? 3.621 8.375 8.596 1.00 90.50 102 ILE A C 1
ATOM 801 O O . ILE A 1 102 ? 3.425 7.169 8.430 1.00 90.50 102 ILE A O 1
ATOM 805 N N . LYS A 1 103 ? 4.002 8.861 9.782 1.00 91.19 103 LYS A N 1
ATOM 806 C CA . LYS A 1 103 ? 4.242 8.017 10.955 1.00 91.19 103 LYS A CA 1
ATOM 807 C C . LYS A 1 103 ? 2.937 7.416 11.483 1.00 91.19 103 LYS A C 1
ATOM 809 O O . LYS A 1 103 ? 2.914 6.230 11.810 1.00 91.19 103 LYS A O 1
ATOM 814 N N . ALA A 1 104 ? 1.856 8.187 11.523 1.00 90.75 104 ALA A N 1
ATOM 815 C CA . ALA A 1 104 ? 0.522 7.727 11.884 1.00 90.75 104 ALA A CA 1
ATOM 816 C C . ALA A 1 104 ? 0.032 6.652 10.906 1.00 90.75 104 ALA A C 1
ATOM 818 O O . ALA A 1 104 ? -0.445 5.602 11.339 1.00 90.75 104 ALA A O 1
ATOM 819 N N . LEU A 1 105 ? 0.249 6.848 9.602 1.00 92.50 105 LEU A N 1
ATOM 820 C CA . LEU A 1 105 ? -0.088 5.853 8.580 1.00 92.50 105 LEU A CA 1
ATOM 821 C C . LEU A 1 105 ? 0.704 4.543 8.741 1.00 92.50 105 LEU A C 1
ATOM 823 O O . LEU A 1 105 ? 0.125 3.459 8.651 1.00 92.50 105 LEU A O 1
ATOM 827 N N . ARG A 1 106 ? 2.006 4.608 9.048 1.00 93.88 106 ARG A N 1
ATOM 828 C CA . ARG A 1 106 ? 2.811 3.406 9.357 1.00 93.88 106 ARG A CA 1
ATOM 829 C C . ARG A 1 106 ? 2.319 2.695 10.611 1.00 93.88 106 ARG A C 1
ATOM 831 O O . ARG A 1 106 ? 2.189 1.473 10.613 1.00 93.88 106 ARG A O 1
ATOM 838 N N . ASN A 1 107 ? 2.006 3.449 11.663 1.00 92.06 107 ASN A N 1
ATOM 839 C CA . ASN A 1 107 ? 1.462 2.892 12.900 1.00 92.06 107 ASN A CA 1
ATOM 840 C C . ASN A 1 107 ? 0.121 2.194 12.656 1.00 92.06 107 ASN A C 1
ATOM 842 O O . ASN A 1 107 ? -0.112 1.115 13.201 1.00 92.06 107 ASN A O 1
ATOM 846 N N . LEU A 1 108 ? -0.729 2.767 11.801 1.00 91.69 108 LEU A N 1
ATOM 847 C CA . LEU A 1 108 ? -1.983 2.153 11.385 1.00 91.69 108 LEU A CA 1
ATOM 848 C C . LEU A 1 108 ? -1.734 0.810 10.685 1.00 91.69 108 LEU A C 1
ATOM 850 O O . LEU A 1 108 ? -2.316 -0.197 11.092 1.00 91.69 108 LEU A O 1
ATOM 854 N N . VAL A 1 109 ? -0.819 0.763 9.710 1.00 92.38 109 VAL A N 1
ATOM 855 C CA . VAL A 1 109 ? -0.426 -0.489 9.036 1.00 92.38 109 VAL A CA 1
ATOM 856 C C . VAL A 1 109 ? 0.096 -1.517 10.03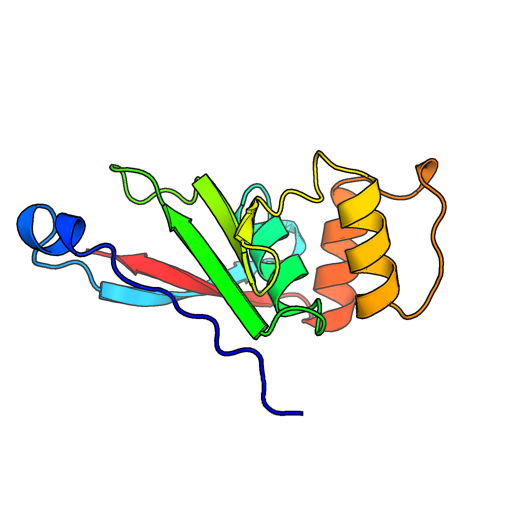9 1.00 92.38 109 VAL A C 1
ATOM 858 O O . VAL A 1 109 ? -0.400 -2.645 10.081 1.00 92.38 109 VAL A O 1
ATOM 861 N N . ARG A 1 110 ? 1.042 -1.123 10.897 1.00 93.00 110 ARG A N 1
ATOM 862 C CA . ARG A 1 110 ? 1.630 -1.997 11.921 1.00 93.00 110 ARG A CA 1
ATOM 863 C C . ARG A 1 110 ? 0.578 -2.537 12.887 1.00 93.00 110 ARG A C 1
ATOM 865 O O . ARG A 1 110 ? 0.619 -3.712 13.237 1.00 93.00 110 ARG A O 1
ATOM 872 N N . SER A 1 111 ? -0.389 -1.713 13.292 1.00 91.88 111 SER A N 1
ATOM 873 C CA . SER A 1 111 ? -1.473 -2.138 14.188 1.00 91.88 111 SER A CA 1
ATOM 874 C C . SER A 1 111 ? -2.351 -3.240 13.584 1.00 91.88 111 SER A C 1
ATOM 876 O O . SER A 1 111 ? -2.917 -4.043 14.325 1.00 91.88 111 SER A O 1
ATOM 878 N N . ARG A 1 112 ? -2.453 -3.303 12.248 1.00 91.31 112 ARG A N 1
ATOM 879 C CA . ARG A 1 112 ? -3.268 -4.296 11.539 1.00 91.31 112 ARG A CA 1
ATOM 880 C C . ARG A 1 112 ? -2.496 -5.519 11.070 1.00 91.31 112 ARG A C 1
ATOM 882 O O . ARG A 1 112 ? -3.049 -6.613 11.112 1.00 91.31 112 ARG A O 1
ATOM 889 N N . MET A 1 113 ? -1.259 -5.346 10.614 1.00 88.38 113 MET A N 1
ATOM 890 C CA . MET A 1 113 ? -0.456 -6.429 10.030 1.00 88.38 113 MET A CA 1
ATOM 891 C C . MET A 1 113 ? 0.597 -7.002 10.983 1.00 88.38 113 MET A C 1
ATOM 893 O O . MET A 1 113 ? 1.112 -8.088 10.738 1.00 88.38 113 MET A O 1
ATOM 897 N N . GLY A 1 114 ? 0.907 -6.308 12.080 1.00 90.81 114 GLY A N 1
ATOM 898 C CA . GLY A 1 114 ? 2.045 -6.627 12.936 1.00 90.81 114 GLY A CA 1
ATOM 899 C C . GLY A 1 114 ? 3.344 -5.980 12.436 1.00 90.81 114 GLY A C 1
ATOM 900 O O . GLY A 1 114 ? 3.300 -5.054 11.629 1.00 90.81 114 GLY A O 1
ATOM 901 N N . PRO A 1 115 ? 4.515 -6.411 12.937 1.00 91.88 115 PRO A N 1
ATOM 902 C CA . PRO A 1 115 ? 5.787 -5.749 12.644 1.00 91.88 115 PRO A CA 1
ATOM 903 C C . PRO A 1 115 ? 6.273 -5.955 11.206 1.00 91.88 115 PRO A C 1
ATOM 905 O O . PRO A 1 115 ? 7.024 -5.124 10.702 1.00 91.88 115 PRO A O 1
ATOM 908 N N . VAL A 1 116 ? 5.830 -7.021 10.540 1.00 91.31 116 VAL A N 1
ATOM 909 C CA . VAL A 1 116 ? 6.274 -7.409 9.198 1.00 91.31 116 VAL A CA 1
ATOM 910 C C . VAL A 1 116 ? 5.059 -7.605 8.299 1.00 91.31 116 VAL A C 1
ATOM 912 O O . VAL A 1 116 ? 4.037 -8.128 8.739 1.00 91.31 116 VAL A O 1
ATOM 915 N N . CYS A 1 117 ? 5.174 -7.207 7.035 1.00 87.31 117 CYS A N 1
ATOM 916 C CA . CYS A 1 117 ? 4.179 -7.495 6.005 1.00 87.31 117 CYS A CA 1
ATOM 917 C C . CYS A 1 117 ? 4.844 -8.066 4.748 1.00 87.31 117 CYS A C 1
ATOM 919 O O . CYS A 1 117 ? 5.999 -7.763 4.457 1.00 87.31 117 CYS A O 1
ATOM 9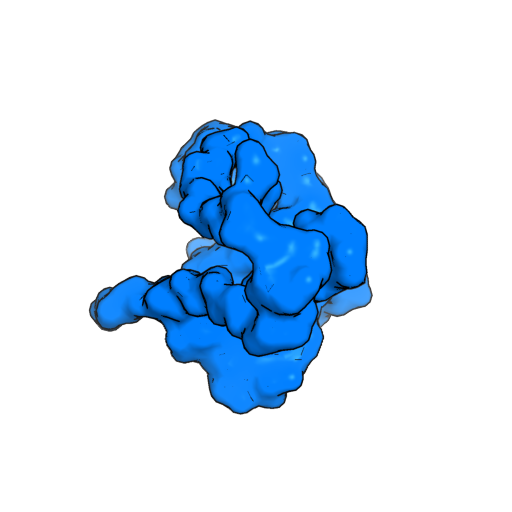21 N N . SER A 1 118 ? 4.114 -8.899 4.008 1.00 85.00 118 SER A N 1
ATOM 922 C CA . SER A 1 118 ? 4.561 -9.418 2.713 1.00 85.00 118 SER A CA 1
ATOM 923 C C . SER A 1 118 ? 4.023 -8.531 1.600 1.00 85.00 118 SER A C 1
ATOM 925 O O . SER A 1 118 ? 2.813 -8.327 1.495 1.00 85.00 118 SER A O 1
ATOM 927 N N . ILE A 1 119 ? 4.923 -7.989 0.784 1.00 83.50 119 ILE A N 1
ATOM 928 C CA . ILE A 1 119 ? 4.581 -7.144 -0.357 1.00 83.50 119 ILE A CA 1
ATOM 929 C C . ILE A 1 119 ? 5.151 -7.788 -1.619 1.00 83.50 119 ILE A C 1
ATOM 931 O O . ILE A 1 119 ? 6.311 -8.216 -1.618 1.00 83.50 119 ILE A O 1
ATOM 935 N N . PRO A 1 120 ? 4.379 -7.841 -2.713 1.00 77.06 120 PRO A N 1
ATOM 936 C CA . PRO A 1 120 ? 4.914 -8.280 -3.984 1.00 77.06 120 PRO A CA 1
ATOM 937 C C . PRO A 1 120 ? 6.037 -7.375 -4.497 1.00 77.06 120 PRO A C 1
ATOM 939 O O . PRO A 1 120 ? 5.904 -6.150 -4.530 1.00 77.06 120 PRO A O 1
ATOM 942 N N . ALA A 1 121 ? 7.114 -7.994 -4.959 1.00 75.31 121 ALA A N 1
ATOM 943 C CA . ALA A 1 121 ? 8.266 -7.346 -5.564 1.00 75.31 121 ALA A CA 1
ATOM 944 C C . ALA A 1 121 ? 8.712 -8.112 -6.818 1.00 75.31 121 ALA A C 1
ATOM 946 O O . ALA A 1 121 ? 8.212 -9.200 -7.118 1.00 75.31 121 ALA A O 1
ATOM 947 N N . TYR A 1 122 ? 9.665 -7.537 -7.549 1.00 73.19 122 TYR A N 1
ATOM 948 C CA . TYR A 1 122 ? 10.278 -8.181 -8.703 1.00 73.19 122 TYR A CA 1
ATOM 949 C C . TYR A 1 122 ? 11.762 -8.443 -8.464 1.00 73.19 122 TYR A C 1
ATOM 951 O O . TYR A 1 122 ? 12.485 -7.566 -7.988 1.00 73.19 122 TYR A O 1
ATOM 959 N N . GLU A 1 123 ? 12.211 -9.638 -8.836 1.00 71.19 123 GLU A N 1
ATOM 960 C CA . GLU A 1 123 ? 13.610 -10.062 -8.765 1.00 71.19 123 GLU A CA 1
ATOM 961 C C . GLU A 1 123 ? 14.059 -10.678 -10.098 1.00 71.19 123 GLU A C 1
ATOM 963 O O . GLU A 1 123 ? 13.238 -11.146 -10.895 1.00 71.19 123 GLU A O 1
ATOM 968 N N . HIS A 1 124 ? 1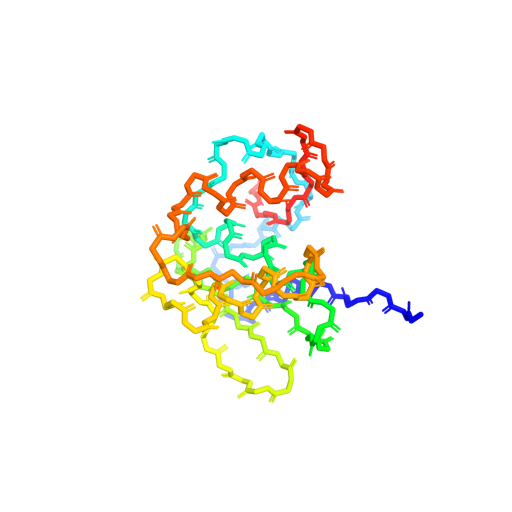5.369 -10.616 -10.342 1.00 62.62 124 HIS A N 1
ATOM 969 C CA . HIS A 1 124 ? 16.047 -11.095 -11.548 1.00 62.62 124 HIS A CA 1
ATOM 970 C C . HIS A 1 124 ? 16.630 -12.498 -11.382 1.00 62.62 124 HIS A C 1
ATOM 972 O O . HIS A 1 124 ? 17.088 -12.813 -10.263 1.00 62.62 124 HIS A O 1
#